Protein AF-A0A2E7D8W3-F1 (afdb_monomer_lite)

Sequence (119 aa):
MQAISNTPAIINTDIINTDAEFQAIRDNWNKLWQQAQAPIGLQWDWIAAVHAAHGTNRQHFHAVVRQNDEVAGIFPAALEDGKLIGAGMPRADSMDLLCTESDKASVAVEILKAFADAP

Radius of gyration: 14.9 Å; chains: 1; bounding box: 47×31×42 Å

pLDDT: mean 85.85, std 13.41, range [42.72, 98.06]

Secondary structure (DSSP, 8-state):
------PPPPEEEEEE-SHHHHHHTHHHHHHHHHHHT--GGGSHHHHHHHHHHHGGGSEE-EEEEEETTEEEEEE-EEEETTEEEESS-TT-S----EE-TTTHHHHHHHHHHHHHS--

Foldseek 3Di:
DDDPPCPDWDKDKDWDFDPVSLVVCQVLQQVLCVQQVHDPLSRSVQLVVLCVVCDPQWTGTKMFMDTNNRGAKIQAWTDGPNDIDHSRDDPDPPRAISHHPVCRVVVVVNVVVVVVPPD

Structure (mmCIF, N/CA/C/O backbone):
data_AF-A0A2E7D8W3-F1
#
_entry.id   AF-A0A2E7D8W3-F1
#
loop_
_atom_site.group_PDB
_atom_site.id
_atom_site.type_symbol
_atom_site.label_atom_id
_atom_site.label_alt_id
_atom_site.label_comp_id
_atom_site.label_asym_id
_atom_site.label_entity_id
_atom_site.label_seq_id
_atom_site.pdbx_PDB_ins_code
_atom_site.Cartn_x
_atom_site.Cartn_y
_atom_site.Cartn_z
_atom_site.occupancy
_atom_site.B_iso_or_equiv
_atom_site.auth_seq_id
_atom_site.auth_comp_id
_atom_site.auth_asym_id
_atom_site.auth_atom_id
_atom_site.pdbx_PDB_model_num
ATOM 1 N N . MET A 1 1 ? -31.676 3.488 28.654 1.00 50.62 1 MET A N 1
ATOM 2 C CA . MET A 1 1 ? -30.393 2.763 28.553 1.00 50.62 1 MET A CA 1
ATOM 3 C C . MET A 1 1 ? -30.402 2.008 27.237 1.00 50.62 1 MET A C 1
ATOM 5 O O . MET A 1 1 ? -31.167 1.064 27.116 1.00 50.62 1 MET A O 1
ATOM 9 N N . GLN A 1 2 ? -29.665 2.478 26.230 1.00 42.72 2 GLN A N 1
ATOM 10 C CA . GLN A 1 2 ? -29.455 1.709 25.000 1.00 42.72 2 GLN A CA 1
ATOM 11 C C . GLN A 1 2 ? -28.299 0.739 25.253 1.00 42.72 2 GLN A C 1
ATOM 13 O O . GLN A 1 2 ? -27.256 1.150 25.757 1.00 42.72 2 GLN A O 1
ATOM 18 N N . ALA A 1 3 ? -28.514 -0.545 24.977 1.00 48.69 3 ALA A N 1
ATOM 19 C CA . ALA A 1 3 ? -27.459 -1.544 25.035 1.00 48.69 3 ALA A CA 1
ATOM 20 C C . ALA A 1 3 ? -26.459 -1.251 23.910 1.00 48.69 3 ALA A C 1
ATOM 22 O O . ALA A 1 3 ? -26.819 -1.278 22.734 1.00 48.69 3 ALA A O 1
ATOM 23 N N . ILE A 1 4 ? -25.219 -0.936 24.279 1.00 52.00 4 ILE A N 1
ATOM 24 C CA . ILE A 1 4 ? -24.108 -0.835 23.337 1.00 52.00 4 ILE A CA 1
ATOM 25 C C . ILE A 1 4 ? -23.809 -2.275 22.921 1.00 52.00 4 ILE A C 1
ATOM 27 O O . ILE A 1 4 ? -23.298 -3.067 23.712 1.00 52.00 4 ILE A O 1
ATOM 31 N N . SER A 1 5 ? -24.231 -2.651 21.718 1.00 47.88 5 SER A N 1
ATOM 32 C CA . SER A 1 5 ? -23.921 -3.963 21.163 1.00 47.88 5 SER A CA 1
ATOM 33 C C . SER A 1 5 ? -22.441 -3.964 20.783 1.00 47.88 5 SER A C 1
ATOM 35 O O . SER A 1 5 ? -22.076 -3.468 19.720 1.00 47.88 5 SER A O 1
ATOM 37 N N . ASN A 1 6 ? -21.577 -4.469 21.669 1.00 55.09 6 ASN A N 1
ATOM 38 C CA . ASN A 1 6 ? -20.147 -4.668 21.411 1.00 55.09 6 ASN A CA 1
ATOM 39 C C . ASN A 1 6 ? -19.950 -5.861 20.468 1.00 55.09 6 ASN A C 1
ATOM 41 O O . ASN A 1 6 ? -19.399 -6.891 20.857 1.00 55.09 6 ASN A O 1
ATOM 45 N N . THR A 1 7 ? -20.431 -5.747 19.232 1.00 56.03 7 THR A N 1
ATOM 46 C CA . THR A 1 7 ? -19.983 -6.675 18.195 1.00 56.03 7 THR A CA 1
ATOM 47 C C . THR A 1 7 ? -18.536 -6.298 17.883 1.00 56.03 7 THR A C 1
ATOM 49 O O . THR A 1 7 ? -18.300 -5.145 17.515 1.00 56.03 7 THR A O 1
ATOM 52 N N . PRO A 1 8 ? -17.556 -7.194 18.096 1.00 64.75 8 PRO A N 1
ATOM 53 C CA . PRO A 1 8 ? -16.175 -6.894 17.750 1.00 64.75 8 PRO A CA 1
ATOM 54 C C . PRO A 1 8 ? -16.099 -6.596 16.252 1.00 64.75 8 PRO A C 1
ATOM 56 O O . PRO A 1 8 ? -16.694 -7.316 15.450 1.00 64.75 8 PRO A O 1
ATOM 59 N N . ALA A 1 9 ? -15.404 -5.517 15.886 1.00 77.00 9 ALA A N 1
ATOM 60 C CA . ALA A 1 9 ? -15.172 -5.191 14.486 1.00 77.00 9 ALA A CA 1
ATOM 61 C C . ALA A 1 9 ? -14.461 -6.372 13.813 1.00 77.00 9 ALA A C 1
ATOM 63 O O . ALA A 1 9 ? -13.493 -6.907 14.360 1.00 77.00 9 ALA A O 1
ATOM 64 N N . ILE A 1 10 ? -14.951 -6.791 12.647 1.00 75.25 10 ILE A N 1
ATOM 65 C CA . ILE A 1 10 ? -14.263 -7.804 11.845 1.00 75.25 10 ILE A CA 1
ATOM 66 C C . ILE A 1 10 ? -13.066 -7.110 11.213 1.00 75.25 10 ILE A C 1
ATOM 68 O O . ILE A 1 10 ? -13.252 -6.118 10.504 1.00 75.25 10 ILE A O 1
ATOM 72 N N . ILE A 1 11 ? -11.865 -7.620 11.487 1.00 86.75 11 ILE A N 1
ATOM 73 C CA . ILE A 1 11 ? -10.625 -7.079 10.939 1.00 86.75 11 ILE A CA 1
ATOM 74 C C . ILE A 1 11 ? -9.969 -8.124 10.048 1.00 86.75 11 ILE A C 1
ATOM 76 O O . ILE A 1 11 ? -9.701 -9.234 10.500 1.00 86.75 11 ILE A O 1
ATOM 80 N N . ASN A 1 12 ? -9.730 -7.754 8.792 1.00 89.81 12 ASN A N 1
ATOM 81 C CA . ASN A 1 12 ? -9.071 -8.589 7.791 1.00 89.81 12 ASN A CA 1
ATOM 82 C C . ASN A 1 12 ? -7.907 -7.813 7.173 1.00 89.81 12 ASN A C 1
ATOM 84 O O . ASN A 1 12 ? -8.019 -6.601 6.977 1.00 89.81 12 ASN A O 1
ATOM 88 N N . THR A 1 13 ? -6.831 -8.507 6.808 1.00 93.88 13 THR A N 1
ATOM 89 C CA . THR A 1 13 ? -5.690 -7.910 6.104 1.00 93.88 13 THR A CA 1
ATOM 90 C C . THR A 1 13 ? -5.444 -8.648 4.803 1.00 93.88 13 THR A C 1
ATOM 92 O O . THR A 1 13 ? -5.256 -9.861 4.817 1.00 93.88 13 THR A O 1
ATOM 95 N N . ASP A 1 14 ? -5.393 -7.905 3.700 1.00 94.00 14 ASP A N 1
ATOM 96 C CA . ASP A 1 14 ? -5.003 -8.436 2.395 1.00 94.00 14 ASP A CA 1
ATOM 97 C C . ASP A 1 14 ? -3.630 -7.896 1.997 1.00 94.00 14 ASP A C 1
ATOM 99 O O . ASP A 1 14 ? -3.321 -6.727 2.243 1.00 94.00 14 ASP A O 1
ATOM 103 N N . ILE A 1 15 ? -2.824 -8.731 1.340 1.00 94.69 15 ILE A N 1
ATOM 104 C CA . ILE A 1 15 ? -1.601 -8.289 0.668 1.00 94.69 15 ILE A CA 1
ATOM 105 C C . ILE A 1 15 ? -1.920 -8.046 -0.801 1.00 94.69 15 ILE A C 1
ATOM 107 O O . ILE A 1 15 ? -2.320 -8.959 -1.517 1.00 94.69 15 ILE A O 1
ATOM 111 N N . ILE A 1 16 ? -1.708 -6.813 -1.243 1.00 94.06 16 ILE A N 1
ATOM 112 C CA . ILE A 1 16 ? -1.889 -6.394 -2.628 1.00 94.06 16 ILE A CA 1
ATOM 113 C C . ILE A 1 16 ? -0.555 -6.478 -3.347 1.00 94.06 16 ILE A C 1
ATOM 115 O O . ILE A 1 16 ? 0.401 -5.782 -2.983 1.00 94.06 16 ILE A O 1
ATOM 119 N N . ASN A 1 17 ? -0.510 -7.321 -4.376 1.00 93.81 17 ASN A N 1
ATOM 120 C CA . ASN A 1 17 ? 0.723 -7.643 -5.088 1.00 93.81 17 ASN A CA 1
ATOM 121 C C . ASN A 1 17 ? 0.612 -7.570 -6.617 1.00 93.81 17 ASN A C 1
ATOM 123 O O . ASN A 1 17 ? 1.602 -7.800 -7.312 1.00 93.81 17 ASN A O 1
ATOM 127 N N . THR A 1 18 ? -0.552 -7.188 -7.146 1.00 93.38 18 THR A N 1
ATOM 128 C CA . THR A 1 18 ? -0.742 -6.933 -8.578 1.00 93.38 18 THR A CA 1
ATOM 129 C C . THR A 1 18 ? -1.037 -5.465 -8.873 1.00 93.38 18 THR A C 1
ATOM 131 O O . THR A 1 18 ? -1.599 -4.739 -8.051 1.00 93.38 18 THR A O 1
ATOM 134 N N . ASP A 1 19 ? -0.721 -5.031 -10.096 1.00 93.19 19 ASP A N 1
ATOM 135 C CA . ASP A 1 19 ? -1.059 -3.685 -10.567 1.00 93.19 19 ASP A CA 1
ATOM 136 C C . ASP A 1 19 ? -2.572 -3.439 -10.510 1.00 93.19 19 ASP A C 1
ATOM 138 O O . ASP A 1 19 ? -3.010 -2.371 -10.097 1.00 93.19 19 ASP A O 1
ATOM 142 N N . ALA A 1 20 ? -3.388 -4.430 -10.890 1.00 95.75 20 ALA A N 1
ATOM 143 C CA . ALA A 1 20 ? -4.845 -4.302 -10.910 1.00 95.75 20 ALA A CA 1
ATOM 144 C C . ALA A 1 20 ? -5.421 -4.033 -9.509 1.00 95.75 20 ALA A C 1
ATOM 146 O O . ALA A 1 20 ? -6.252 -3.140 -9.341 1.00 95.75 20 ALA A O 1
ATOM 147 N N . GLU A 1 21 ? -4.947 -4.759 -8.498 1.00 95.88 21 GLU A N 1
ATOM 148 C CA . GLU A 1 21 ? -5.327 -4.537 -7.100 1.00 95.88 21 GLU A CA 1
ATOM 149 C C . GLU A 1 21 ? -4.811 -3.189 -6.580 1.00 95.88 21 GLU A C 1
ATOM 151 O O . GLU A 1 21 ? -5.541 -2.469 -5.896 1.00 95.88 21 GLU A O 1
ATOM 156 N N . PHE A 1 22 ? -3.582 -2.804 -6.944 1.00 95.62 22 PHE A N 1
ATOM 157 C CA . PHE A 1 22 ? -3.012 -1.508 -6.576 1.00 95.62 22 PHE A CA 1
ATOM 158 C C . PHE A 1 22 ? -3.802 -0.329 -7.173 1.00 95.62 22 PHE A C 1
ATOM 160 O O . PHE A 1 22 ? -4.009 0.688 -6.503 1.00 95.62 22 PHE A O 1
ATOM 167 N N . GLN A 1 23 ? -4.306 -0.467 -8.405 1.00 96.75 23 GLN A N 1
ATOM 168 C CA . GLN A 1 23 ? -5.222 0.511 -9.001 1.00 96.75 23 GLN A CA 1
ATOM 169 C C . GLN A 1 23 ? -6.575 0.538 -8.276 1.00 96.75 23 GLN A C 1
ATOM 171 O O . GLN A 1 23 ? -7.121 1.615 -8.036 1.00 96.75 23 GLN A O 1
ATOM 176 N N . ALA A 1 24 ? -7.108 -0.625 -7.890 1.00 97.19 24 ALA A N 1
ATOM 177 C CA . ALA A 1 24 ? -8.427 -0.739 -7.266 1.00 97.19 24 ALA A CA 1
ATOM 178 C C . ALA A 1 24 ? -8.530 -0.043 -5.896 1.00 97.19 24 ALA A C 1
ATOM 180 O O . ALA A 1 24 ? -9.619 0.364 -5.494 1.00 97.19 24 ALA A O 1
ATOM 181 N N . ILE A 1 25 ? -7.414 0.131 -5.180 1.00 96.62 25 ILE A N 1
ATOM 182 C CA . ILE A 1 25 ? -7.391 0.793 -3.864 1.00 96.62 25 ILE A CA 1
ATOM 183 C C . ILE A 1 25 ? -7.128 2.301 -3.914 1.00 96.62 25 ILE A C 1
ATOM 185 O O . ILE A 1 25 ? -7.080 2.927 -2.854 1.00 96.62 25 ILE A O 1
ATOM 189 N N . ARG A 1 26 ? -6.953 2.901 -5.100 1.00 97.81 26 ARG A N 1
ATOM 190 C CA . ARG A 1 26 ? -6.548 4.311 -5.256 1.00 97.81 26 ARG A CA 1
ATOM 191 C C . ARG A 1 26 ? -7.402 5.285 -4.443 1.00 97.81 26 ARG A C 1
ATOM 193 O O . ARG A 1 26 ? -6.864 6.144 -3.746 1.00 97.81 26 ARG A O 1
ATOM 200 N N . ASP A 1 27 ? -8.722 5.148 -4.514 1.00 98.06 27 ASP A N 1
ATOM 201 C CA . ASP A 1 27 ? -9.639 6.081 -3.852 1.00 98.06 27 ASP A CA 1
ATOM 202 C C . ASP A 1 27 ? -9.578 5.949 -2.324 1.00 98.06 27 ASP A C 1
ATOM 204 O O . ASP A 1 27 ? -9.508 6.955 -1.616 1.00 98.06 27 ASP A O 1
ATOM 208 N N . ASN A 1 28 ? -9.504 4.715 -1.814 1.00 97.50 28 ASN A N 1
ATOM 209 C CA . ASN A 1 28 ? -9.330 4.444 -0.384 1.00 97.50 28 ASN A CA 1
ATOM 210 C C . ASN A 1 28 ? -7.984 4.965 0.130 1.00 97.50 28 ASN A C 1
ATOM 212 O O . ASN A 1 28 ? -7.916 5.571 1.197 1.00 97.50 28 ASN A O 1
ATOM 216 N N . TRP A 1 29 ? -6.923 4.783 -0.655 1.00 97.44 29 TRP A N 1
ATOM 217 C CA . TRP A 1 29 ? -5.598 5.301 -0.346 1.00 97.44 29 TRP A CA 1
ATOM 218 C C . TRP A 1 29 ? -5.606 6.823 -0.230 1.00 97.44 29 TRP A C 1
ATOM 220 O O . TRP A 1 29 ? -5.158 7.375 0.771 1.00 97.44 29 TRP A O 1
ATOM 230 N N . ASN A 1 30 ? -6.142 7.516 -1.235 1.00 97.50 30 ASN A N 1
ATOM 231 C CA . ASN A 1 30 ? -6.201 8.976 -1.239 1.00 97.50 30 ASN A CA 1
ATOM 232 C C . ASN A 1 30 ? -7.047 9.515 -0.081 1.00 97.50 30 ASN A C 1
ATOM 234 O O . ASN A 1 30 ? -6.657 10.496 0.553 1.00 97.50 30 ASN A O 1
ATOM 238 N N . LYS A 1 31 ? -8.167 8.852 0.233 1.00 97.06 31 LYS A N 1
ATOM 239 C CA . LYS A 1 31 ? -8.990 9.177 1.401 1.00 97.06 31 LYS A CA 1
ATOM 240 C C . LYS A 1 31 ? -8.180 9.075 2.697 1.00 97.06 31 LYS A C 1
ATOM 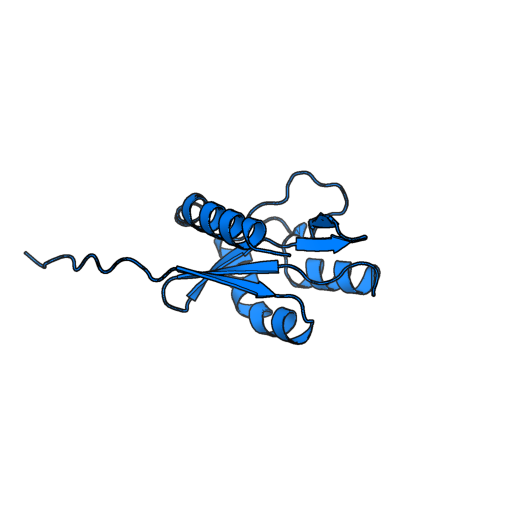242 O O . LYS A 1 31 ? -8.149 10.041 3.457 1.00 97.06 31 LYS A O 1
ATOM 247 N N . LEU A 1 32 ? -7.494 7.954 2.929 1.00 96.00 32 LEU A N 1
ATOM 248 C CA . LEU A 1 32 ? -6.679 7.761 4.133 1.00 96.00 32 LEU A CA 1
ATOM 249 C C . LEU A 1 32 ? -5.511 8.744 4.205 1.00 96.00 32 LEU A C 1
ATOM 251 O O . LEU A 1 32 ? -5.249 9.297 5.267 1.00 96.00 32 LEU A O 1
ATOM 255 N N . TRP A 1 33 ? -4.850 9.022 3.081 1.00 95.31 33 TRP A N 1
ATOM 256 C CA . TRP A 1 33 ? -3.768 10.004 3.009 1.00 95.31 33 TRP A CA 1
ATOM 257 C C . TRP A 1 33 ? -4.222 11.401 3.441 1.00 95.31 33 TRP A C 1
ATOM 259 O O . TRP A 1 33 ? -3.544 12.051 4.239 1.00 95.31 33 TRP A O 1
ATOM 269 N N . GLN A 1 34 ? -5.402 11.835 2.985 1.00 95.75 34 GLN A N 1
ATOM 270 C CA . GLN A 1 34 ? -6.000 13.105 3.401 1.00 95.75 34 GLN A CA 1
ATOM 271 C C . GLN A 1 34 ? -6.390 13.103 4.885 1.00 95.75 34 GLN A C 1
ATOM 273 O O . GLN A 1 34 ? -6.101 14.065 5.593 1.00 95.75 34 GLN A O 1
ATOM 278 N N . GLN A 1 35 ? -7.027 12.030 5.363 1.00 94.94 35 GLN A N 1
ATOM 279 C CA . GLN A 1 35 ? -7.470 11.907 6.757 1.00 94.94 35 GLN A CA 1
ATOM 280 C C . GLN A 1 35 ? -6.296 11.877 7.743 1.00 94.94 35 GLN A C 1
ATOM 282 O O . GLN A 1 35 ? -6.351 12.535 8.780 1.00 94.94 35 GLN A O 1
ATOM 287 N N . ALA A 1 36 ? -5.234 11.149 7.402 1.00 92.12 36 ALA A N 1
ATOM 288 C CA . ALA A 1 36 ? -4.015 11.036 8.195 1.00 92.12 36 ALA A CA 1
ATOM 289 C C . ALA A 1 36 ? -3.116 12.281 8.103 1.00 92.12 36 ALA A C 1
ATOM 291 O O . ALA A 1 36 ? -2.170 12.399 8.875 1.00 92.12 36 ALA A O 1
ATOM 292 N N . GLN A 1 37 ? -3.386 13.196 7.159 1.00 91.06 37 GLN A N 1
ATOM 293 C CA . GLN A 1 37 ? -2.495 14.315 6.812 1.00 91.06 37 GLN A CA 1
ATOM 294 C C . GLN A 1 37 ? -1.065 13.831 6.528 1.00 91.06 37 GLN A C 1
ATOM 296 O O . GLN A 1 37 ? -0.075 14.402 6.991 1.00 91.06 37 GLN A O 1
ATOM 301 N N . ALA A 1 38 ? -0.971 12.726 5.790 1.00 89.69 38 ALA A N 1
ATOM 302 C CA . ALA A 1 38 ? 0.274 12.006 5.598 1.00 89.69 38 ALA A CA 1
ATOM 303 C C . ALA A 1 38 ? 1.255 12.761 4.673 1.00 89.69 38 ALA A C 1
ATOM 305 O O . ALA A 1 38 ? 0.848 13.568 3.831 1.00 89.69 38 ALA A O 1
ATOM 306 N N . PRO A 1 39 ? 2.571 12.489 4.773 1.00 89.31 39 PRO A N 1
ATOM 307 C CA . PRO A 1 39 ? 3.571 13.097 3.900 1.00 89.31 39 PRO A CA 1
ATOM 308 C C . PRO A 1 39 ? 3.344 12.783 2.414 1.00 89.31 39 PRO A C 1
ATOM 310 O O . PRO A 1 39 ? 2.808 11.733 2.059 1.00 89.31 39 PRO A O 1
ATOM 313 N N . ILE A 1 40 ? 3.849 13.645 1.523 1.00 89.31 40 ILE A N 1
ATOM 314 C CA . ILE A 1 40 ? 3.744 13.463 0.061 1.00 89.31 40 ILE A CA 1
ATOM 315 C C . ILE A 1 40 ? 4.340 12.135 -0.431 1.00 89.31 40 ILE A C 1
ATOM 317 O O . ILE A 1 40 ? 3.842 11.553 -1.386 1.00 89.31 40 ILE A O 1
ATOM 321 N N . GLY A 1 41 ? 5.358 11.613 0.264 1.00 88.44 41 GLY A N 1
ATOM 322 C CA . GLY A 1 41 ? 5.975 10.321 -0.050 1.00 88.44 41 GLY A CA 1
ATOM 323 C C . GLY A 1 41 ? 5.030 9.122 0.089 1.00 88.44 41 GLY A C 1
ATOM 324 O O . GLY A 1 41 ? 5.359 8.046 -0.397 1.00 88.44 41 GLY A O 1
ATOM 325 N N . LEU A 1 42 ? 3.871 9.303 0.732 1.00 91.44 42 LEU A N 1
ATOM 326 C CA . LEU A 1 42 ? 2.813 8.299 0.859 1.00 91.44 42 LEU A CA 1
ATOM 327 C C . LEU A 1 42 ? 1.594 8.615 -0.019 1.00 91.44 42 LEU A C 1
ATOM 329 O O . LEU A 1 42 ? 0.593 7.912 0.071 1.00 91.44 42 LEU A O 1
ATOM 333 N N . GLN A 1 43 ? 1.631 9.657 -0.853 1.00 94.38 43 GLN A N 1
ATOM 334 C CA . GLN A 1 43 ? 0.547 9.935 -1.796 1.00 94.38 43 GLN A CA 1
ATOM 335 C C . GLN A 1 43 ? 0.513 8.848 -2.879 1.00 94.38 43 GLN A C 1
ATOM 337 O O . GLN A 1 43 ? 1.560 8.451 -3.390 1.00 94.38 43 GLN A O 1
ATOM 342 N N . TRP A 1 44 ? -0.680 8.394 -3.277 1.00 95.62 44 TRP A N 1
ATOM 343 C CA . TRP A 1 44 ? -0.816 7.294 -4.239 1.00 95.62 44 TRP A CA 1
ATOM 344 C C . TRP A 1 44 ? -0.075 7.566 -5.558 1.00 95.62 44 TRP A C 1
ATOM 346 O O . TRP A 1 44 ? 0.671 6.711 -6.028 1.00 95.62 44 TRP A O 1
ATOM 356 N N . ASP A 1 45 ? -0.207 8.775 -6.122 1.00 95.38 45 ASP A N 1
ATOM 357 C CA . ASP A 1 45 ? 0.449 9.124 -7.392 1.00 95.38 45 ASP A CA 1
ATOM 358 C C . ASP A 1 45 ? 1.987 9.106 -7.265 1.00 95.38 45 ASP A C 1
ATOM 360 O O . ASP A 1 45 ? 2.684 8.749 -8.214 1.00 95.38 45 ASP A O 1
ATOM 364 N N . TRP A 1 46 ? 2.524 9.432 -6.081 1.00 92.56 46 TRP A N 1
ATOM 365 C CA . TRP A 1 46 ? 3.956 9.330 -5.801 1.00 92.56 46 TRP A CA 1
ATOM 366 C C . TRP A 1 46 ? 4.410 7.866 -5.766 1.00 92.56 46 TRP A C 1
ATOM 368 O O . TRP A 1 46 ? 5.375 7.511 -6.440 1.00 92.56 46 TRP A O 1
ATOM 378 N N . ILE A 1 47 ? 3.684 6.999 -5.051 1.00 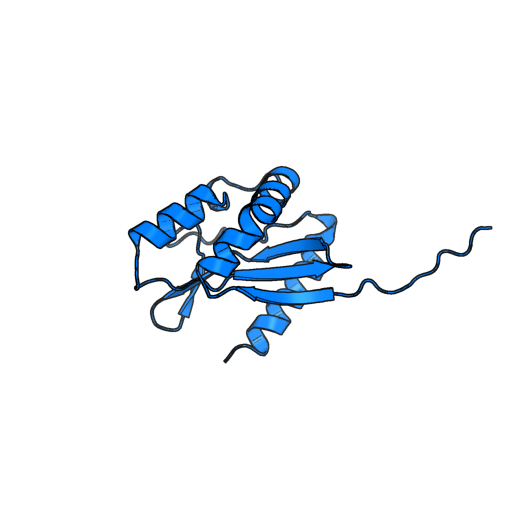92.00 47 ILE A N 1
ATOM 379 C CA . ILE A 1 47 ? 3.962 5.552 -5.010 1.00 92.00 47 ILE A CA 1
ATOM 380 C C . ILE A 1 47 ? 3.906 4.941 -6.413 1.00 92.00 47 ILE A C 1
ATOM 382 O O . ILE A 1 47 ? 4.807 4.196 -6.801 1.00 92.00 47 ILE A O 1
ATOM 386 N N . ALA A 1 48 ? 2.877 5.284 -7.191 1.00 93.56 48 ALA A N 1
ATOM 387 C CA . ALA A 1 48 ? 2.717 4.819 -8.562 1.00 93.56 48 ALA A CA 1
ATOM 388 C C . ALA A 1 48 ? 3.896 5.256 -9.449 1.00 93.56 48 ALA A C 1
ATOM 390 O O . ALA A 1 48 ? 4.436 4.444 -10.200 1.00 93.56 48 ALA A O 1
ATOM 391 N N . ALA A 1 49 ? 4.344 6.510 -9.324 1.00 92.31 49 ALA A N 1
ATOM 392 C CA . ALA A 1 49 ? 5.501 7.018 -10.056 1.00 92.31 49 ALA A CA 1
ATOM 393 C C . ALA A 1 49 ? 6.809 6.31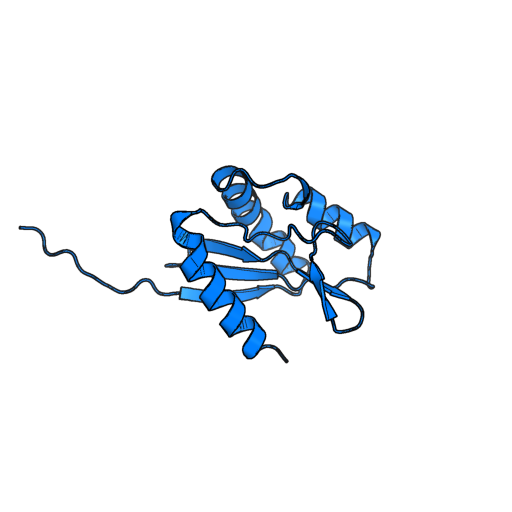3 -9.655 1.00 92.31 49 ALA A C 1
ATOM 395 O O . ALA A 1 49 ? 7.604 5.967 -10.530 1.00 92.31 49 ALA A O 1
ATOM 396 N N . VAL A 1 50 ? 7.025 6.056 -8.359 1.00 89.12 50 VAL A N 1
ATOM 397 C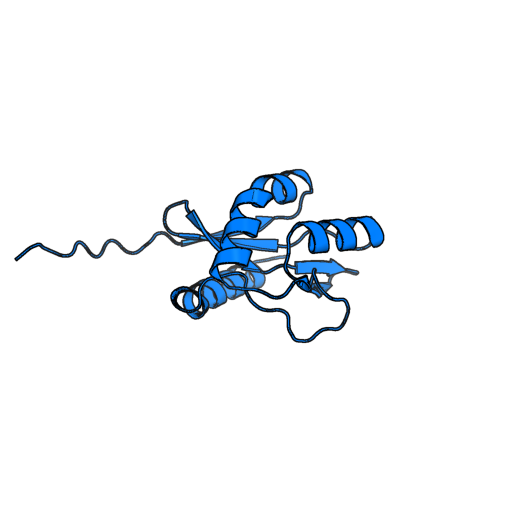 CA . VAL A 1 50 ? 8.197 5.306 -7.873 1.00 89.12 50 VAL A CA 1
ATOM 398 C C . VAL A 1 50 ? 8.185 3.878 -8.422 1.00 89.12 50 VAL A C 1
ATOM 400 O O . VAL A 1 50 ? 9.196 3.431 -8.961 1.00 89.12 50 VAL A O 1
ATOM 403 N N . HIS A 1 51 ? 7.054 3.173 -8.356 1.00 88.69 51 HIS A N 1
ATOM 404 C CA . HIS A 1 51 ? 6.943 1.837 -8.950 1.00 88.69 51 HIS A CA 1
ATOM 405 C C . HIS A 1 51 ? 7.230 1.856 -10.455 1.00 88.69 51 HIS A C 1
ATOM 407 O O . HIS A 1 51 ? 8.054 1.075 -10.926 1.00 88.69 51 HIS A O 1
ATOM 413 N N . ALA A 1 52 ? 6.639 2.794 -11.201 1.00 90.38 52 ALA A N 1
ATOM 414 C CA . ALA A 1 52 ? 6.869 2.919 -12.639 1.00 90.38 52 ALA A CA 1
ATOM 415 C C . ALA A 1 52 ? 8.344 3.199 -12.986 1.00 90.38 52 ALA A C 1
ATOM 417 O O . ALA A 1 52 ? 8.856 2.661 -13.966 1.00 90.38 52 ALA A O 1
ATOM 418 N N . ALA A 1 53 ? 9.043 4.002 -12.177 1.00 89.69 53 ALA A N 1
ATOM 419 C CA . ALA A 1 53 ? 10.453 4.327 -12.389 1.00 89.69 53 ALA A CA 1
ATOM 420 C C . ALA A 1 53 ? 11.398 3.144 -12.113 1.00 89.69 53 ALA A C 1
ATOM 422 O O . ALA A 1 53 ? 12.416 3.000 -12.789 1.00 89.69 53 ALA A O 1
ATOM 423 N N . HIS A 1 54 ? 11.075 2.301 -11.127 1.00 85.31 54 HIS A N 1
ATOM 424 C CA . HIS 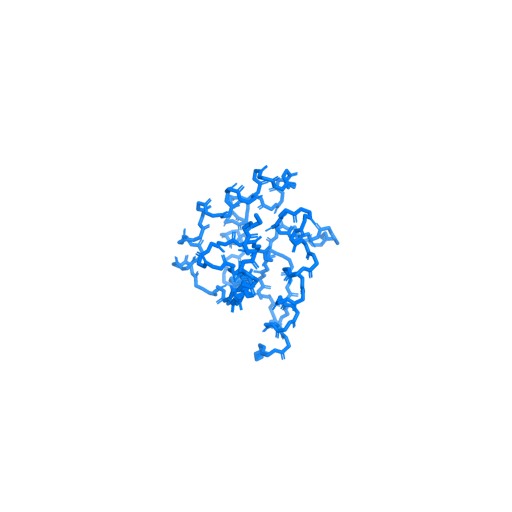A 1 54 ? 11.873 1.120 -10.780 1.00 85.31 54 HIS A CA 1
ATOM 425 C C . HIS A 1 54 ? 11.487 -0.135 -11.585 1.00 85.31 54 HIS A C 1
ATOM 427 O O . HIS A 1 54 ? 12.266 -1.092 -11.635 1.00 85.31 54 HIS A O 1
ATOM 433 N N . GLY A 1 55 ? 10.325 -0.127 -12.245 1.00 79.19 55 GLY A N 1
ATOM 434 C CA . GLY A 1 55 ? 9.860 -1.197 -13.123 1.00 79.19 55 GLY A CA 1
ATOM 435 C C . GLY A 1 55 ? 9.794 -2.551 -12.416 1.00 79.19 55 GLY A C 1
ATOM 436 O O . GLY A 1 55 ? 9.369 -2.657 -11.269 1.00 79.19 55 GLY A O 1
ATOM 437 N N . THR A 1 56 ? 10.271 -3.599 -13.088 1.00 79.62 56 THR A N 1
ATOM 438 C CA . THR A 1 56 ? 10.233 -4.983 -12.585 1.00 79.62 56 THR A CA 1
ATOM 439 C C . THR A 1 56 ? 11.093 -5.234 -11.347 1.00 79.62 56 THR A C 1
ATOM 441 O O . THR A 1 56 ? 10.960 -6.288 -10.733 1.00 79.62 56 THR A O 1
ATOM 444 N N . ASN A 1 57 ? 11.970 -4.298 -10.971 1.00 84.25 57 ASN A N 1
ATOM 445 C CA . ASN A 1 57 ? 12.824 -4.446 -9.791 1.00 84.25 57 ASN A CA 1
ATOM 446 C C . ASN A 1 57 ? 12.049 -4.244 -8.479 1.00 84.25 57 ASN A C 1
ATOM 448 O O . ASN A 1 57 ? 12.559 -4.598 -7.420 1.00 84.25 57 ASN A O 1
ATOM 452 N N . ARG A 1 58 ? 10.833 -3.675 -8.535 1.00 87.94 58 ARG A N 1
ATOM 453 C CA . ARG A 1 58 ? 9.970 -3.466 -7.366 1.00 87.94 58 ARG A CA 1
ATOM 454 C C . ARG A 1 58 ? 8.564 -3.977 -7.611 1.00 87.94 58 ARG A C 1
ATOM 456 O O . ARG A 1 58 ? 7.790 -3.363 -8.344 1.00 87.94 58 ARG A O 1
ATOM 463 N N . GLN A 1 59 ? 8.217 -5.055 -6.926 1.00 90.31 59 GLN A N 1
ATOM 464 C CA . GLN A 1 59 ? 6.868 -5.612 -6.956 1.00 90.31 59 GLN A CA 1
ATOM 465 C C . GLN A 1 59 ? 5.999 -4.942 -5.893 1.00 90.31 59 GLN A C 1
ATOM 467 O O . GLN A 1 59 ? 6.492 -4.614 -4.813 1.00 90.31 59 GLN A O 1
ATOM 472 N N . HIS A 1 60 ? 4.718 -4.725 -6.191 1.00 92.12 60 HIS A N 1
ATOM 473 C CA . HIS A 1 60 ? 3.754 -4.280 -5.188 1.00 92.12 60 HIS A CA 1
ATOM 474 C C . HIS A 1 60 ? 3.682 -5.295 -4.042 1.00 92.12 60 HIS A C 1
ATOM 476 O O . HIS A 1 60 ? 3.694 -6.503 -4.281 1.00 92.12 60 HIS A O 1
ATOM 482 N N . PHE A 1 61 ? 3.642 -4.809 -2.802 1.00 93.31 61 PHE A N 1
ATOM 483 C CA . PHE A 1 61 ? 3.479 -5.668 -1.630 1.00 93.31 61 PHE A CA 1
ATOM 484 C C . PHE A 1 61 ? 2.838 -4.895 -0.474 1.00 93.31 61 PHE A C 1
ATOM 486 O O . PHE A 1 61 ? 3.364 -4.820 0.635 1.00 93.31 61 PHE A O 1
ATOM 493 N N . HIS A 1 62 ? 1.714 -4.242 -0.757 1.00 93.81 62 HIS A N 1
ATOM 494 C CA . HIS A 1 62 ? 1.056 -3.344 0.192 1.00 93.81 62 HIS A CA 1
ATOM 495 C C . HIS A 1 62 ? 0.093 -4.130 1.075 1.00 93.81 62 HIS A C 1
ATOM 497 O O . HIS A 1 62 ? -0.769 -4.835 0.554 1.00 93.81 62 HIS A O 1
ATOM 503 N N . ALA A 1 63 ? 0.191 -3.985 2.395 1.00 94.88 63 ALA A N 1
ATOM 504 C CA . ALA A 1 63 ? -0.791 -4.575 3.303 1.00 94.88 63 ALA A CA 1
ATOM 505 C C . ALA A 1 63 ? -1.977 -3.620 3.483 1.00 94.88 63 ALA A C 1
ATOM 507 O O . ALA A 1 63 ? -1.778 -2.435 3.758 1.00 94.88 63 ALA A O 1
ATOM 508 N N . VAL A 1 64 ? -3.201 -4.128 3.341 1.00 96.62 64 VAL A N 1
ATOM 509 C CA . VAL A 1 64 ? -4.444 -3.355 3.460 1.00 96.62 64 VAL A CA 1
ATOM 510 C C . VAL A 1 64 ? -5.322 -3.957 4.543 1.00 96.62 64 VAL A C 1
ATOM 512 O O . VAL A 1 64 ? -5.884 -5.037 4.372 1.00 96.62 64 VAL A O 1
ATOM 515 N N . VAL A 1 65 ? -5.462 -3.226 5.647 1.00 96.44 65 VAL A N 1
ATOM 516 C CA . VAL A 1 65 ? -6.306 -3.595 6.785 1.00 96.44 65 VAL A CA 1
ATOM 517 C C . VAL A 1 65 ? -7.711 -3.055 6.560 1.00 96.44 65 VAL A C 1
ATOM 519 O O . VAL A 1 65 ? -7.898 -1.858 6.322 1.00 96.44 65 VAL A O 1
ATOM 522 N N . ARG A 1 66 ? -8.713 -3.927 6.665 1.00 95.75 66 ARG A N 1
ATOM 523 C CA . ARG A 1 66 ? -10.134 -3.582 6.584 1.00 95.75 66 ARG A CA 1
ATOM 524 C C . ARG A 1 66 ? -10.823 -3.810 7.912 1.00 95.75 66 ARG A C 1
ATOM 526 O O . ARG A 1 66 ? -10.619 -4.850 8.526 1.00 95.75 66 ARG A O 1
ATOM 533 N N . GLN A 1 67 ? -11.666 -2.866 8.311 1.00 92.81 67 GLN A N 1
ATOM 534 C CA . GLN A 1 67 ? -12.572 -2.979 9.446 1.00 92.81 67 GLN A CA 1
ATOM 535 C C . GLN A 1 67 ? -14.004 -2.834 8.935 1.00 92.81 67 GLN A C 1
ATOM 537 O O . GLN A 1 67 ? -14.358 -1.791 8.392 1.00 92.81 67 GLN A O 1
ATOM 542 N N . ASN A 1 68 ? -14.829 -3.872 9.102 1.00 89.88 68 ASN A N 1
ATOM 543 C CA . ASN A 1 68 ? -16.221 -3.881 8.620 1.00 89.88 68 ASN A CA 1
ATOM 544 C C . ASN A 1 68 ? -16.345 -3.476 7.130 1.00 89.88 68 ASN A C 1
ATOM 546 O O . ASN A 1 68 ? -17.122 -2.588 6.786 1.00 89.88 68 ASN A O 1
ATOM 550 N N . ASP A 1 69 ? -15.537 -4.099 6.265 1.00 87.31 69 ASP A N 1
ATOM 551 C CA . ASP A 1 69 ? -15.439 -3.851 4.813 1.00 87.31 69 ASP A CA 1
ATOM 552 C C . ASP A 1 69 ? -14.894 -2.473 4.383 1.00 87.31 69 ASP A C 1
ATOM 554 O O . ASP A 1 69 ? -14.672 -2.240 3.193 1.00 87.31 69 ASP A O 1
ATOM 558 N N . GLU A 1 70 ? -14.586 -1.578 5.323 1.00 92.19 70 GLU A N 1
ATOM 559 C CA . GLU A 1 70 ? -13.919 -0.305 5.044 1.00 92.19 70 GLU A CA 1
ATOM 560 C C . GLU A 1 70 ? -12.403 -0.431 5.223 1.00 92.19 70 GLU A C 1
ATOM 562 O O . GLU A 1 70 ? -11.928 -1.057 6.168 1.00 92.19 70 GLU A O 1
ATOM 567 N N . VAL A 1 71 ? -11.618 0.178 4.332 1.00 95.44 71 VAL A N 1
ATOM 568 C CA . VAL A 1 71 ? -10.157 0.221 4.481 1.00 95.44 71 VAL A CA 1
ATOM 569 C C . VAL A 1 71 ? -9.792 1.162 5.631 1.00 95.44 71 VAL A C 1
ATOM 571 O O . VAL A 1 71 ? -9.970 2.373 5.526 1.00 95.44 71 VAL A O 1
ATOM 574 N N . ALA A 1 72 ? -9.263 0.593 6.713 1.00 95.69 72 ALA A N 1
ATOM 575 C CA . ALA A 1 72 ? -8.886 1.304 7.934 1.00 95.69 72 ALA A CA 1
ATOM 576 C C . ALA A 1 72 ? -7.402 1.696 7.957 1.00 95.69 72 ALA A C 1
ATOM 578 O O . ALA A 1 72 ? -7.012 2.648 8.633 1.00 95.69 72 ALA A O 1
ATOM 579 N N . GLY A 1 73 ? -6.561 0.970 7.217 1.00 96.44 73 GLY A N 1
ATOM 580 C CA . GLY A 1 73 ? -5.142 1.273 7.157 1.00 96.44 73 GLY A CA 1
ATOM 581 C C . GLY A 1 73 ? -4.429 0.612 5.993 1.00 96.44 73 GLY A C 1
ATOM 582 O O . GLY A 1 73 ? -4.826 -0.457 5.530 1.00 96.44 73 GLY A O 1
ATOM 583 N N . ILE A 1 74 ? -3.362 1.254 5.529 1.00 96.38 74 ILE A N 1
ATOM 584 C CA . ILE A 1 74 ? -2.490 0.723 4.482 1.00 96.38 74 ILE A CA 1
ATOM 585 C C . ILE A 1 74 ? -1.039 0.830 4.946 1.00 96.38 74 ILE A C 1
ATOM 587 O O . ILE A 1 74 ? -0.628 1.866 5.466 1.00 96.38 74 ILE A O 1
ATOM 591 N N . PHE A 1 75 ? -0.252 -0.220 4.725 1.00 94.19 75 PHE A N 1
ATOM 592 C CA . PHE A 1 75 ? 1.205 -0.158 4.809 1.00 94.19 75 PHE A CA 1
ATOM 593 C C . PHE A 1 75 ? 1.812 -0.172 3.404 1.00 94.19 75 PHE A C 1
ATOM 595 O O . PHE A 1 75 ? 1.775 -1.213 2.738 1.00 94.19 75 PHE A O 1
ATOM 602 N N . PRO A 1 76 ? 2.356 0.969 2.940 1.00 92.62 76 PRO A N 1
ATOM 603 C CA . PRO A 1 76 ? 2.909 1.095 1.595 1.00 92.62 76 PRO A CA 1
ATOM 604 C C . PRO A 1 76 ? 4.259 0.387 1.454 1.00 92.62 76 PRO A C 1
ATOM 606 O O . PRO A 1 76 ? 5.289 0.945 1.827 1.00 92.62 76 PRO A O 1
ATOM 609 N N . ALA A 1 77 ? 4.296 -0.807 0.873 1.00 90.62 77 ALA A N 1
ATOM 610 C CA . ALA A 1 77 ? 5.527 -1.579 0.750 1.00 90.62 77 ALA A CA 1
ATOM 611 C C . ALA A 1 77 ? 5.711 -2.223 -0.625 1.00 90.62 77 ALA A C 1
ATOM 613 O O . ALA A 1 77 ? 4.790 -2.340 -1.435 1.00 90.62 77 ALA A O 1
ATOM 614 N N . ALA A 1 78 ? 6.956 -2.593 -0.896 1.00 90.31 78 ALA A N 1
ATOM 615 C CA . ALA A 1 78 ? 7.364 -3.256 -2.119 1.00 90.31 78 ALA A CA 1
ATOM 616 C C . ALA A 1 78 ? 8.356 -4.377 -1.806 1.00 90.31 78 ALA A C 1
ATOM 618 O O . ALA A 1 78 ? 9.077 -4.312 -0.809 1.00 90.31 78 ALA A O 1
ATOM 619 N N . LEU A 1 79 ? 8.420 -5.379 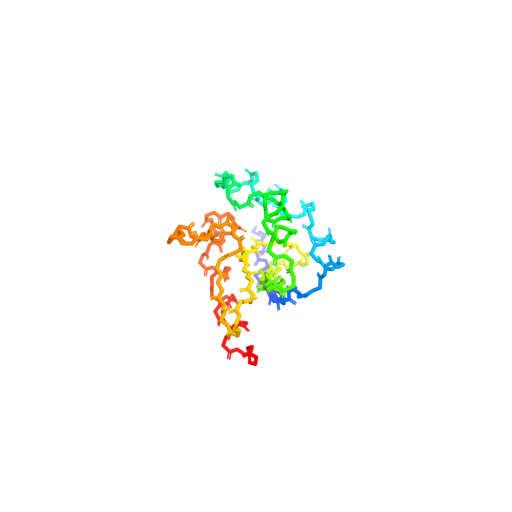-2.680 1.00 89.69 79 LEU A N 1
ATOM 620 C CA . LEU A 1 79 ? 9.495 -6.368 -2.670 1.00 89.69 79 LEU A CA 1
ATOM 621 C C . LEU A 1 79 ? 10.579 -5.965 -3.671 1.00 89.69 79 LEU A C 1
ATOM 623 O O . LEU A 1 79 ? 10.293 -5.766 -4.852 1.00 89.69 79 LEU A O 1
ATOM 627 N N . GLU A 1 80 ? 11.817 -5.878 -3.189 1.00 88.75 80 GLU A N 1
ATOM 628 C CA . GLU A 1 80 ? 13.033 -5.661 -3.983 1.00 88.75 80 GLU A CA 1
ATOM 629 C C . GLU A 1 80 ? 14.065 -6.714 -3.552 1.00 88.75 80 GLU A C 1
ATOM 631 O O . GLU A 1 80 ? 14.387 -6.821 -2.369 1.00 88.75 80 GLU A O 1
ATOM 636 N N . ASP A 1 81 ? 14.534 -7.545 -4.488 1.00 88.81 81 ASP A N 1
ATOM 637 C CA . ASP A 1 81 ? 15.485 -8.642 -4.230 1.00 88.81 81 ASP A CA 1
ATOM 638 C C . ASP A 1 81 ? 15.087 -9.575 -3.063 1.00 88.81 81 ASP A C 1
ATOM 640 O O . ASP A 1 81 ? 15.914 -9.976 -2.240 1.00 88.81 81 ASP A O 1
ATOM 644 N N . GLY A 1 82 ? 13.792 -9.902 -2.964 1.00 86.19 82 GLY A N 1
ATOM 645 C CA . GLY A 1 82 ? 13.246 -10.762 -1.905 1.00 86.19 82 GLY A CA 1
ATOM 646 C C . GLY A 1 82 ? 13.180 -10.102 -0.525 1.00 86.19 82 GLY A C 1
ATOM 647 O O . GLY A 1 82 ? 12.968 -10.786 0.473 1.00 86.19 82 GLY A O 1
ATOM 648 N N . LYS A 1 83 ? 13.376 -8.782 -0.446 1.00 86.69 83 LYS A N 1
ATOM 649 C CA . LYS A 1 83 ? 13.282 -8.013 0.796 1.00 86.69 83 LYS A CA 1
ATOM 650 C C . LYS A 1 83 ? 12.099 -7.066 0.741 1.00 86.69 83 LYS A C 1
ATOM 652 O O . LYS A 1 83 ? 11.906 -6.362 -0.249 1.00 86.69 83 LYS A O 1
ATOM 657 N N . LEU A 1 84 ? 11.358 -7.012 1.843 1.00 86.06 84 LEU A N 1
ATOM 658 C CA . LEU A 1 84 ? 10.327 -6.009 2.045 1.00 86.06 84 LEU A CA 1
ATOM 659 C C . LEU A 1 84 ? 10.984 -4.654 2.309 1.00 86.06 84 LEU A C 1
ATOM 661 O O . LEU A 1 84 ? 11.779 -4.500 3.238 1.00 86.06 84 LEU A O 1
ATOM 665 N N . ILE A 1 85 ? 10.646 -3.680 1.477 1.00 86.44 85 ILE A N 1
ATOM 666 C CA . ILE A 1 85 ? 11.127 -2.308 1.568 1.00 86.44 85 ILE A CA 1
ATOM 667 C C . ILE A 1 85 ? 9.956 -1.335 1.540 1.00 86.44 85 ILE A C 1
ATOM 669 O O . ILE A 1 85 ? 8.837 -1.667 1.147 1.00 86.44 85 ILE A O 1
ATOM 673 N N . GLY A 1 86 ? 10.238 -0.090 1.906 1.00 85.44 86 GLY A N 1
ATOM 674 C CA . GLY A 1 86 ? 9.274 0.980 1.757 1.00 85.44 86 GLY A CA 1
ATOM 675 C C . GLY A 1 86 ? 9.026 1.399 0.317 1.00 85.44 86 GLY A C 1
ATOM 676 O O . GLY A 1 86 ? 9.975 1.649 -0.427 1.00 85.44 86 GLY A O 1
ATOM 677 N N . ALA A 1 87 ? 7.751 1.526 -0.063 1.00 83.75 87 ALA A N 1
ATOM 678 C CA . ALA A 1 87 ? 7.379 1.885 -1.432 1.00 83.75 87 ALA A CA 1
ATOM 679 C C . ALA A 1 87 ? 7.584 3.380 -1.743 1.00 83.75 87 ALA A C 1
ATOM 681 O O . ALA A 1 87 ? 7.785 3.744 -2.899 1.00 83.75 87 ALA A O 1
ATOM 682 N N . GLY A 1 88 ? 7.537 4.250 -0.727 1.00 73.75 88 GLY A N 1
ATOM 683 C CA . GLY A 1 88 ? 7.471 5.701 -0.926 1.00 73.75 88 GLY A CA 1
ATOM 684 C C . GLY A 1 88 ? 8.801 6.427 -1.039 1.00 73.75 88 GLY A C 1
ATOM 685 O O . GLY A 1 88 ? 8.964 7.290 -1.894 1.00 73.75 88 GLY A O 1
ATOM 686 N N . MET A 1 89 ? 9.785 6.101 -0.208 1.00 69.25 89 MET A N 1
ATOM 687 C CA . MET A 1 89 ? 11.071 6.794 -0.239 1.00 69.25 89 MET A CA 1
ATOM 688 C C . MET A 1 89 ? 12.207 5.781 -0.137 1.00 69.25 89 MET A C 1
ATOM 690 O O . MET A 1 89 ? 12.382 5.169 0.919 1.00 69.25 89 MET A O 1
ATOM 694 N N . PRO A 1 90 ? 13.002 5.586 -1.206 1.00 57.78 90 PRO A N 1
ATOM 695 C CA . PRO A 1 90 ? 14.182 4.746 -1.113 1.00 57.78 90 PRO A CA 1
ATOM 696 C C . PRO A 1 90 ? 15.122 5.357 -0.067 1.00 57.78 90 PRO A C 1
ATOM 698 O O . PRO A 1 90 ? 15.689 6.422 -0.303 1.00 57.78 90 PRO A O 1
ATOM 701 N N . ARG A 1 91 ? 15.303 4.652 1.062 1.00 59.78 91 ARG A N 1
ATOM 702 C CA . ARG A 1 91 ? 16.183 4.999 2.203 1.00 59.78 91 ARG A CA 1
ATOM 703 C C . ARG A 1 91 ? 15.618 5.971 3.251 1.00 59.78 91 ARG A C 1
ATOM 705 O O . ARG A 1 91 ? 16.408 6.534 4.002 1.00 59.78 91 ARG A O 1
ATOM 712 N N . ALA A 1 92 ? 14.303 6.183 3.321 1.00 56.88 92 ALA A N 1
ATOM 713 C CA . ALA A 1 92 ? 13.725 6.908 4.454 1.00 56.88 92 ALA A CA 1
ATOM 714 C C . ALA A 1 92 ? 13.245 5.941 5.542 1.00 56.88 92 ALA A C 1
ATOM 716 O O . ALA A 1 92 ? 12.476 5.022 5.266 1.00 56.88 92 ALA A O 1
ATOM 717 N N . ASP A 1 93 ? 13.635 6.220 6.784 1.00 54.97 93 ASP A N 1
ATOM 718 C CA . ASP A 1 93 ? 13.182 5.499 7.982 1.00 54.97 93 ASP A CA 1
ATOM 719 C C . ASP A 1 93 ? 11.769 5.937 8.423 1.00 54.97 93 ASP A C 1
ATOM 721 O O . ASP A 1 93 ? 11.223 5.437 9.400 1.00 54.97 93 ASP A O 1
ATOM 725 N N . SER A 1 94 ? 11.163 6.892 7.708 1.00 53.66 94 SER A N 1
ATOM 726 C CA . SER A 1 94 ? 9.877 7.522 8.029 1.00 53.66 94 SER A CA 1
ATOM 727 C C . SER A 1 94 ? 8.686 6.857 7.334 1.00 53.66 94 SER A C 1
ATOM 729 O O . SER A 1 94 ? 7.727 7.523 6.945 1.00 53.66 94 SER A O 1
ATOM 731 N N . MET A 1 95 ? 8.777 5.553 7.105 1.00 61.69 95 MET A N 1
ATOM 732 C CA . MET A 1 95 ? 7.677 4.762 6.573 1.00 61.69 95 MET A CA 1
ATOM 733 C C . MET A 1 95 ? 6.602 4.617 7.648 1.00 61.69 95 MET A C 1
ATOM 735 O O . MET A 1 95 ? 6.734 3.793 8.550 1.00 61.69 95 MET A O 1
ATOM 739 N N . ASP A 1 96 ? 5.568 5.448 7.562 1.00 75.94 96 ASP A N 1
ATOM 740 C CA . ASP A 1 96 ? 4.450 5.418 8.498 1.00 75.94 96 ASP A CA 1
ATOM 741 C C . ASP A 1 96 ? 3.246 4.691 7.891 1.00 75.94 96 ASP A C 1
ATOM 743 O O . ASP A 1 96 ? 3.078 4.591 6.670 1.00 75.94 96 ASP A O 1
ATOM 747 N N . LEU A 1 97 ? 2.412 4.166 8.777 1.00 89.56 97 LEU A N 1
ATOM 748 C CA . LEU A 1 97 ? 1.135 3.567 8.432 1.00 89.56 97 LEU A CA 1
ATOM 749 C C . LEU A 1 97 ? 0.204 4.650 7.894 1.00 89.56 97 LEU A C 1
ATOM 751 O O . LEU A 1 97 ? 0.048 5.714 8.493 1.00 89.56 97 LEU A O 1
ATOM 755 N N . LEU A 1 98 ? -0.455 4.366 6.776 1.00 93.38 98 LEU A N 1
ATOM 756 C CA . LEU A 1 98 ? -1.495 5.229 6.249 1.00 93.38 98 LEU A CA 1
ATOM 757 C C . LEU A 1 98 ? -2.818 4.884 6.935 1.00 93.38 98 LEU A C 1
ATOM 759 O O . LEU A 1 98 ? -3.588 4.070 6.434 1.00 93.38 98 LEU A O 1
ATOM 763 N N . CYS A 1 99 ? -3.058 5.465 8.103 1.00 94.31 99 CYS A N 1
ATOM 764 C CA . CYS A 1 99 ? -4.281 5.291 8.884 1.00 94.31 99 CYS A CA 1
ATOM 765 C C . CYS A 1 99 ? -4.519 6.513 9.778 1.00 94.31 99 CYS A C 1
ATOM 767 O O . CYS A 1 99 ? -3.658 7.384 9.905 1.00 94.31 99 CYS A O 1
ATOM 769 N N . THR A 1 100 ? -5.680 6.582 10.425 1.00 91.81 100 THR A N 1
ATOM 770 C CA . THR A 1 100 ? -5.904 7.596 11.462 1.00 91.81 100 THR A CA 1
ATOM 771 C C . THR A 1 100 ? -5.084 7.273 12.718 1.00 91.81 100 THR A C 1
ATOM 773 O O . THR A 1 100 ? -4.737 6.117 12.971 1.00 91.81 100 THR A O 1
ATOM 776 N N . GLU A 1 101 ? -4.797 8.279 13.549 1.00 88.88 101 GLU A N 1
ATOM 777 C CA . GLU A 1 101 ? -4.072 8.060 14.811 1.00 88.88 101 GLU A CA 1
ATOM 778 C C . GLU A 1 101 ? -4.832 7.156 15.792 1.00 88.88 101 GLU A C 1
ATOM 780 O O . GLU A 1 101 ? -4.215 6.376 16.514 1.00 88.88 101 GLU A O 1
ATOM 785 N N . SER A 1 102 ? -6.169 7.200 15.798 1.00 88.88 102 SER A N 1
ATOM 786 C CA . SER A 1 102 ? -6.979 6.318 16.647 1.00 88.88 102 SER A CA 1
ATOM 787 C C . SER A 1 102 ? -6.873 4.842 16.259 1.00 88.88 102 SER A C 1
ATOM 789 O O . SER A 1 102 ? -6.998 3.983 17.130 1.00 88.88 102 SER A O 1
ATOM 791 N N . ASP A 1 103 ? -6.602 4.548 14.986 1.00 89.88 103 ASP A N 1
ATOM 792 C CA . ASP A 1 103 ? -6.544 3.179 14.458 1.00 89.88 103 ASP A CA 1
ATOM 793 C C . ASP A 1 103 ? -5.114 2.634 14.354 1.00 89.88 103 ASP A C 1
ATOM 795 O O . ASP A 1 103 ? -4.913 1.443 14.113 1.00 89.88 103 ASP A O 1
ATOM 799 N N . LYS A 1 104 ? -4.095 3.477 14.568 1.00 89.50 104 LYS A N 1
ATOM 800 C CA . LYS A 1 104 ? -2.685 3.142 14.316 1.00 89.50 104 LYS A CA 1
ATOM 801 C C . LYS A 1 104 ? -2.228 1.867 15.026 1.00 89.50 104 LYS A C 1
ATOM 803 O O . LYS A 1 104 ? -1.585 1.019 14.412 1.00 89.50 104 LYS A O 1
ATOM 808 N N . ALA A 1 105 ? -2.595 1.689 16.295 1.00 90.00 105 ALA A N 1
ATOM 809 C CA . ALA A 1 105 ? -2.193 0.512 17.065 1.00 90.00 105 ALA A CA 1
ATOM 810 C C . ALA A 1 105 ? -2.841 -0.791 16.560 1.00 90.00 105 ALA A C 1
ATOM 812 O O . ALA A 1 105 ? -2.159 -1.811 16.465 1.00 90.00 105 ALA A O 1
ATOM 813 N N . SER A 1 106 ? -4.136 -0.773 16.228 1.00 90.75 106 SER A N 1
ATOM 814 C CA . SER A 1 106 ? -4.841 -1.966 15.741 1.00 90.75 106 SER A CA 1
ATOM 815 C C . SER A 1 106 ? -4.394 -2.329 14.326 1.00 90.75 106 SER A C 1
ATOM 817 O O . SER A 1 106 ? -4.093 -3.490 14.063 1.00 90.75 106 SER A O 1
ATOM 819 N N . VAL A 1 107 ? -4.244 -1.333 13.449 1.00 92.31 107 VAL A N 1
ATOM 820 C CA . VAL A 1 107 ? -3.707 -1.500 12.091 1.00 92.31 107 VAL A CA 1
ATOM 821 C C . VAL A 1 107 ? -2.299 -2.104 12.125 1.00 92.31 107 VAL A C 1
ATOM 823 O O . VAL A 1 107 ? -2.039 -3.081 11.423 1.00 92.31 107 VAL A O 1
ATOM 826 N N . ALA A 1 108 ? -1.406 -1.592 12.982 1.00 91.44 108 ALA A N 1
ATOM 827 C CA . ALA A 1 108 ? -0.040 -2.104 13.108 1.00 91.44 108 ALA A CA 1
ATOM 828 C C . ALA A 1 108 ? 0.006 -3.597 13.473 1.00 91.44 108 ALA A C 1
ATOM 830 O O . ALA A 1 108 ? 0.766 -4.359 12.877 1.00 91.44 108 ALA A O 1
ATOM 831 N N . VAL A 1 109 ? -0.815 -4.025 14.438 1.00 92.31 109 VAL A N 1
ATOM 832 C CA . VAL A 1 109 ? -0.874 -5.429 14.876 1.00 92.31 109 VAL A CA 1
ATOM 833 C C . VAL A 1 109 ? -1.298 -6.348 13.734 1.00 92.31 109 VAL A C 1
ATOM 835 O O . VAL A 1 109 ? -0.692 -7.401 13.543 1.00 92.31 109 VAL A O 1
ATOM 838 N N . GLU A 1 110 ? -2.308 -5.959 12.962 1.00 93.19 110 GLU A N 1
ATOM 839 C CA . GLU A 1 110 ? -2.817 -6.794 11.872 1.00 93.19 110 GLU A CA 1
ATOM 840 C C . GLU A 1 110 ? -1.849 -6.889 10.690 1.00 93.19 110 GLU A C 1
ATOM 842 O O . GLU A 1 110 ? -1.742 -7.944 10.066 1.00 93.19 110 GLU A O 1
ATOM 847 N N . ILE A 1 111 ? -1.078 -5.834 10.427 1.00 91.19 111 ILE A N 1
ATOM 848 C CA . ILE A 1 111 ? -0.009 -5.867 9.422 1.00 91.19 111 ILE A CA 1
ATOM 849 C C . ILE A 1 111 ? 1.130 -6.789 9.860 1.00 91.19 111 ILE A C 1
ATOM 851 O O . ILE A 1 111 ? 1.619 -7.583 9.059 1.00 91.19 111 ILE A O 1
ATOM 855 N N . LEU A 1 112 ? 1.538 -6.726 11.133 1.00 89.75 112 LEU A N 1
ATOM 856 C CA . LEU A 1 112 ? 2.581 -7.609 11.662 1.00 89.75 112 LEU A CA 1
ATOM 857 C C . LEU A 1 112 ? 2.176 -9.084 11.580 1.00 89.75 112 LEU A C 1
ATOM 859 O O . LEU A 1 112 ? 3.010 -9.914 11.227 1.00 89.75 112 LEU A O 1
ATOM 863 N N . LYS A 1 113 ? 0.908 -9.408 11.865 1.00 90.00 113 LYS A N 1
ATOM 864 C CA . LYS A 1 113 ? 0.374 -10.765 11.678 1.00 90.00 113 LYS A CA 1
ATOM 865 C C . LYS A 1 113 ? 0.429 -11.183 10.210 1.00 90.00 113 LYS A C 1
ATOM 867 O O . LYS A 1 113 ? 0.993 -12.225 9.904 1.00 90.00 113 LYS A O 1
ATOM 872 N N . ALA A 1 114 ? -0.074 -10.338 9.308 1.00 87.31 114 ALA A N 1
ATOM 873 C CA . ALA A 1 114 ? -0.096 -10.639 7.879 1.00 87.31 114 ALA A CA 1
ATOM 874 C C . ALA A 1 114 ? 1.307 -10.890 7.302 1.00 87.31 114 ALA A C 1
ATOM 876 O O . ALA A 1 114 ? 1.470 -11.774 6.467 1.00 87.31 114 ALA A O 1
ATOM 877 N N . PHE A 1 115 ? 2.329 -10.159 7.760 1.00 83.75 115 PHE A N 1
ATOM 878 C CA . PHE A 1 115 ? 3.711 -10.393 7.332 1.00 83.75 115 PHE A CA 1
ATOM 879 C C . PHE A 1 115 ? 4.402 -11.562 8.029 1.00 83.75 115 PHE A C 1
ATOM 881 O O . PHE A 1 115 ? 5.314 -12.135 7.443 1.00 83.75 115 PHE A O 1
ATOM 888 N N . ALA A 1 116 ? 3.996 -11.937 9.244 1.00 82.06 116 ALA A N 1
ATOM 889 C CA . ALA A 1 116 ? 4.498 -13.155 9.882 1.00 82.06 116 ALA A CA 1
ATOM 890 C C . ALA A 1 116 ? 4.036 -14.422 9.143 1.00 82.06 116 ALA A C 1
ATOM 892 O O . ALA A 1 116 ? 4.762 -15.414 9.120 1.00 82.06 116 ALA A O 1
ATOM 893 N N . ASP A 1 117 ? 2.854 -14.359 8.527 1.00 74.50 117 ASP A N 1
ATOM 894 C CA . ASP A 1 117 ? 2.259 -15.449 7.752 1.00 74.50 117 ASP A CA 1
ATOM 895 C C . ASP A 1 117 ? 2.602 -15.381 6.249 1.00 74.50 117 ASP A C 1
ATOM 897 O O . ASP A 1 117 ? 2.251 -16.287 5.487 1.00 74.50 117 ASP A O 1
ATOM 901 N N . ALA A 1 118 ? 3.277 -14.314 5.804 1.00 65.69 118 ALA A N 1
ATOM 902 C CA . ALA A 1 118 ? 3.697 -14.151 4.418 1.00 65.69 118 ALA A CA 1
ATOM 903 C C . ALA A 1 118 ? 4.909 -15.061 4.098 1.00 65.69 118 ALA A C 1
ATOM 905 O O . ALA A 1 118 ? 5.804 -15.187 4.936 1.00 65.69 118 ALA A O 1
ATOM 906 N N . PRO A 1 119 ? 4.933 -15.709 2.916 1.00 53.25 119 PRO A N 1
ATOM 907 C CA . PRO A 1 119 ? 5.971 -16.668 2.521 1.00 53.25 119 PRO A CA 1
ATOM 908 C C . PRO A 1 119 ? 7.368 -16.060 2.337 1.00 53.25 119 PRO A C 1
ATOM 910 O O . PRO A 1 119 ? 7.467 -14.871 1.956 1.00 53.25 119 PRO A O 1
#